Protein AF-A0A831SJP6-F1 (afdb_monomer_lite)

pLDDT: mean 82.82, std 14.06, range [43.19, 95.69]

Secondary structure (DSSP, 8-state):
----GGGT--HHHHHHHHHHHS---GGG--EEEE-SS-EEEE--HHHHHHHHHHHHS--TT---S--PPPP------

Foldseek 3Di:
DQAAVCNVDDPVNVLVVLVVQFVDDSVQFPDWAGDHGAIDTDGDPVSVCRSCVSQVPDDVPDDGNDDDDDDPPPPPD

Radius of gyration: 13.0 Å; chains: 1; bounding box: 31×25×39 Å

Sequence (77 aa):
VALGKIDGMTPKKLVAFIKQQTEVNERKIEEIKVFDKFSFITVPFKEAEVILSIFKRNKKGKRPIIEEAKEKKIACS

Structure (mmCIF, N/CA/C/O backbone):
data_AF-A0A831SJP6-F1
#
_entry.id   AF-A0A831SJP6-F1
#
loop_
_atom_site.group_PDB
_atom_site.id
_atom_site.type_symbol
_atom_site.label_atom_id
_atom_site.label_alt_id
_atom_site.label_comp_id
_atom_site.label_asym_id
_atom_site.label_entity_id
_atom_site.label_seq_id
_atom_site.pdbx_PDB_ins_code
_atom_site.Cartn_x
_atom_site.Cartn_y
_atom_site.Cartn_z
_atom_site.occupancy
_atom_site.B_iso_or_equiv
_atom_site.auth_seq_id
_atom_site.auth_comp_id
_atom_site.auth_asym_id
_atom_site.auth_atom_id
_atom_site.pdbx_PDB_model_num
ATOM 1 N N . VAL A 1 1 ? 5.344 3.242 -0.975 1.00 86.31 1 VAL A N 1
ATOM 2 C CA . VAL A 1 1 ? 5.450 2.281 0.152 1.00 86.31 1 VAL A CA 1
ATOM 3 C C . VAL A 1 1 ? 6.732 1.479 0.003 1.00 86.31 1 VAL A C 1
ATOM 5 O O . VAL A 1 1 ? 6.920 0.867 -1.039 1.00 86.31 1 VAL A O 1
ATOM 8 N N . ALA A 1 2 ? 7.609 1.471 1.004 1.00 89.38 2 ALA A N 1
ATOM 9 C CA . ALA A 1 2 ? 8.918 0.804 0.991 1.00 89.38 2 ALA A CA 1
ATOM 10 C C . ALA A 1 2 ? 8.847 -0.727 1.196 1.00 89.38 2 ALA A C 1
ATOM 12 O O . ALA A 1 2 ? 9.740 -1.308 1.799 1.00 89.38 2 ALA A O 1
ATOM 13 N N . LEU A 1 3 ? 7.758 -1.355 0.746 1.00 91.06 3 LEU A N 1
ATOM 14 C CA . LEU A 1 3 ? 7.522 -2.796 0.804 1.00 91.06 3 LEU A CA 1
ATOM 15 C C . LEU A 1 3 ? 7.079 -3.256 -0.587 1.00 91.06 3 LEU A C 1
ATOM 17 O O . LEU A 1 3 ? 6.185 -2.639 -1.181 1.00 91.06 3 LEU A O 1
ATOM 21 N N . GLY A 1 4 ? 7.704 -4.302 -1.112 1.00 93.38 4 GLY A N 1
ATOM 22 C CA . GLY A 1 4 ? 7.466 -4.847 -2.447 1.00 93.38 4 GLY A CA 1
ATOM 23 C C . GLY A 1 4 ? 7.243 -6.359 -2.453 1.00 93.38 4 GLY A C 1
ATOM 24 O O . GLY A 1 4 ? 6.972 -6.979 -1.423 1.00 93.38 4 GLY A O 1
ATOM 25 N N . LYS A 1 5 ? 7.337 -6.974 -3.636 1.00 95.62 5 LYS A N 1
ATOM 26 C CA . LYS A 1 5 ? 7.145 -8.423 -3.807 1.00 95.62 5 LYS A CA 1
ATOM 27 C C . LYS A 1 5 ? 8.134 -9.246 -2.987 1.00 95.62 5 LYS A C 1
ATOM 29 O O . LYS A 1 5 ? 7.740 -10.287 -2.470 1.00 95.62 5 LYS A O 1
ATOM 34 N N . ILE A 1 6 ? 9.384 -8.791 -2.848 1.00 95.69 6 ILE A N 1
ATOM 35 C CA . ILE A 1 6 ? 10.403 -9.507 -2.061 1.00 95.69 6 ILE A CA 1
ATOM 36 C C . ILE A 1 6 ? 10.042 -9.556 -0.573 1.00 95.69 6 ILE A C 1
ATOM 38 O O . ILE A 1 6 ? 10.401 -10.504 0.113 1.00 95.69 6 ILE A O 1
ATOM 42 N N . ASP A 1 7 ? 9.263 -8.579 -0.103 1.00 93.00 7 ASP A N 1
ATOM 43 C CA . ASP A 1 7 ? 8.713 -8.528 1.253 1.00 93.00 7 ASP A CA 1
ATOM 44 C C . ASP A 1 7 ? 7.389 -9.313 1.369 1.00 93.00 7 ASP A C 1
ATOM 46 O O . ASP A 1 7 ? 6.673 -9.226 2.368 1.00 93.00 7 ASP A O 1
ATOM 50 N N . GLY A 1 8 ? 7.008 -10.056 0.323 1.00 94.06 8 GLY A N 1
ATOM 51 C CA . GLY A 1 8 ? 5.776 -10.836 0.261 1.00 94.06 8 GLY A CA 1
ATOM 52 C C . GLY A 1 8 ? 4.506 -9.996 0.102 1.00 94.06 8 GLY A C 1
ATOM 53 O O . GLY A 1 8 ? 3.416 -10.490 0.432 1.00 94.06 8 GLY A O 1
ATOM 54 N N . MET A 1 9 ? 4.620 -8.745 -0.369 1.00 94.38 9 MET A N 1
ATOM 55 C CA . MET A 1 9 ? 3.465 -7.882 -0.630 1.00 94.38 9 MET A CA 1
ATOM 56 C C . MET A 1 9 ? 2.690 -8.333 -1.864 1.00 94.38 9 MET A C 1
ATOM 58 O O . MET A 1 9 ? 3.243 -8.648 -2.914 1.00 94.38 9 MET A O 1
ATOM 62 N N . THR A 1 10 ? 1.369 -8.293 -1.731 1.00 94.88 10 THR A N 1
ATOM 63 C CA . THR A 1 10 ? 0.405 -8.437 -2.824 1.00 94.88 10 THR A CA 1
ATOM 64 C C . THR A 1 10 ? -0.547 -7.243 -2.784 1.00 94.88 10 THR A C 1
ATOM 66 O O . THR A 1 10 ? -0.673 -6.622 -1.724 1.00 94.88 10 THR A O 1
ATOM 69 N N . PRO A 1 11 ? -1.268 -6.922 -3.874 1.00 93.06 11 PRO A N 1
ATOM 70 C CA . PRO A 1 11 ? -2.224 -5.814 -3.865 1.00 93.06 11 PRO A CA 1
ATOM 71 C C . PRO A 1 11 ? -3.226 -5.906 -2.706 1.00 93.06 11 PRO A C 1
ATOM 73 O O . PRO A 1 11 ? -3.426 -4.936 -1.983 1.00 93.06 11 PRO A O 1
ATOM 76 N N . LYS A 1 12 ? -3.760 -7.107 -2.438 1.00 93.12 12 LYS A N 1
ATOM 77 C CA . LYS A 1 12 ? -4.673 -7.355 -1.309 1.00 93.12 12 LYS A CA 1
ATOM 78 C C . LYS A 1 12 ? -4.025 -7.078 0.050 1.00 93.12 12 LYS A C 1
ATOM 80 O O . LYS A 1 12 ? -4.638 -6.429 0.893 1.00 93.12 12 LYS A O 1
ATOM 85 N N . LYS A 1 13 ? -2.787 -7.543 0.263 1.00 93.12 13 LYS A N 1
ATOM 86 C CA . LYS A 1 13 ? -2.045 -7.272 1.506 1.00 93.12 13 LYS A CA 1
ATOM 87 C C . LYS A 1 13 ? -1.762 -5.785 1.679 1.00 93.12 13 LYS A C 1
ATOM 89 O O . LYS A 1 13 ? -1.820 -5.300 2.800 1.00 93.12 13 LYS A O 1
ATOM 94 N N . LEU A 1 14 ? -1.496 -5.068 0.589 1.00 91.19 14 LEU A N 1
ATOM 95 C CA . LEU A 1 14 ? -1.237 -3.635 0.634 1.00 91.19 14 LEU A CA 1
ATOM 96 C C . LEU A 1 14 ? -2.496 -2.849 1.022 1.00 91.19 14 LEU A C 1
ATOM 98 O O . LEU A 1 14 ? -2.417 -2.003 1.906 1.00 91.19 14 LEU A O 1
ATOM 102 N N . VAL A 1 15 ? -3.659 -3.178 0.447 1.00 91.12 15 VAL A N 1
ATOM 103 C CA . VAL A 1 15 ? -4.952 -2.597 0.866 1.00 91.12 15 VAL A CA 1
ATOM 104 C C . VAL A 1 15 ? -5.204 -2.856 2.345 1.00 91.12 15 VAL A C 1
ATOM 106 O O . VAL A 1 15 ? -5.493 -1.924 3.090 1.00 91.12 15 VAL A O 1
ATOM 109 N N . ALA A 1 16 ? -5.061 -4.111 2.778 1.00 91.38 16 ALA A N 1
ATOM 110 C CA . ALA A 1 16 ? -5.270 -4.485 4.171 1.00 91.38 16 ALA A CA 1
ATOM 111 C C . ALA A 1 16 ? -4.309 -3.738 5.108 1.00 91.38 16 ALA A C 1
ATOM 113 O O . ALA A 1 16 ? -4.738 -3.217 6.131 1.00 91.38 16 ALA A O 1
ATOM 114 N N . PHE A 1 17 ? -3.033 -3.622 4.732 1.00 89.12 17 PHE A N 1
ATOM 115 C CA . PHE A 1 17 ? -2.026 -2.885 5.489 1.00 89.12 17 PHE A CA 1
ATOM 116 C C . PHE A 1 17 ? -2.382 -1.399 5.627 1.00 89.12 17 PHE A C 1
ATOM 118 O O . PHE A 1 17 ? -2.352 -0.869 6.735 1.00 89.12 17 PHE A O 1
ATOM 125 N N . ILE A 1 18 ? -2.769 -0.733 4.534 1.00 87.50 18 ILE A N 1
ATOM 126 C CA . ILE A 1 18 ? -3.175 0.679 4.570 1.00 87.50 18 ILE A CA 1
ATOM 127 C C . ILE A 1 18 ? -4.431 0.855 5.423 1.00 87.50 18 ILE A C 1
ATOM 129 O O . ILE A 1 18 ? -4.444 1.726 6.284 1.00 87.50 18 ILE A O 1
ATOM 133 N N . LYS A 1 19 ? -5.440 -0.002 5.263 1.00 88.62 19 LYS A N 1
ATOM 134 C CA . LYS A 1 19 ? -6.689 0.027 6.044 1.00 88.62 19 LYS A CA 1
ATOM 135 C C . LYS A 1 19 ? -6.490 -0.299 7.531 1.00 88.62 19 LYS A C 1
ATOM 137 O O . LYS A 1 19 ? -7.296 0.087 8.365 1.00 88.62 19 LYS A O 1
ATOM 142 N N . GLN A 1 20 ? -5.451 -1.058 7.874 1.00 87.69 20 GLN A N 1
ATOM 143 C CA . GLN A 1 20 ? -5.134 -1.388 9.264 1.00 87.69 20 GLN A CA 1
ATOM 144 C C . GLN A 1 20 ? -4.362 -0.260 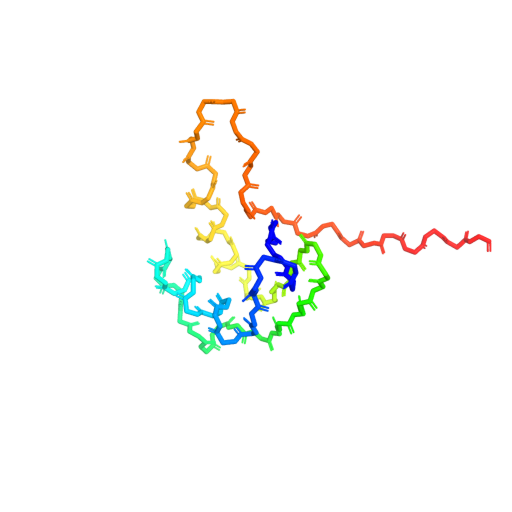9.953 1.00 87.69 20 GLN A C 1
ATOM 146 O O . GLN A 1 20 ? -4.564 -0.005 11.135 1.00 87.69 20 GLN A O 1
ATOM 151 N N . GLN A 1 21 ? -3.443 0.384 9.233 1.00 83.69 21 GLN A N 1
ATOM 152 C CA . GLN A 1 21 ? -2.628 1.476 9.772 1.00 83.69 21 GLN A CA 1
ATOM 153 C C . GLN A 1 21 ? -3.341 2.829 9.696 1.00 83.69 21 GLN A C 1
ATOM 155 O O . GLN A 1 21 ? -2.982 3.756 10.415 1.00 83.69 21 GLN A O 1
ATOM 160 N N . THR A 1 22 ? -4.327 2.957 8.812 1.00 82.12 22 THR A N 1
ATOM 161 C CA . THR A 1 22 ? -5.062 4.192 8.537 1.00 82.12 22 THR A CA 1
ATOM 162 C C . THR A 1 22 ? -6.546 3.886 8.419 1.00 82.12 22 THR A C 1
ATOM 164 O O . THR A 1 22 ? -6.918 2.795 8.011 1.00 82.12 22 THR A O 1
ATOM 167 N N . GLU A 1 23 ? -7.411 4.860 8.677 1.00 83.56 23 GLU A N 1
ATOM 168 C CA . GLU A 1 23 ? -8.864 4.696 8.503 1.00 83.56 23 GLU A CA 1
ATOM 169 C C . GLU A 1 23 ? -9.317 4.842 7.035 1.00 83.56 23 GLU A C 1
ATOM 171 O O . GLU A 1 23 ? -10.502 5.024 6.745 1.00 83.56 23 GLU A O 1
ATOM 176 N N . VAL A 1 24 ? -8.385 4.782 6.076 1.00 86.19 24 VAL A N 1
ATOM 177 C CA . VAL A 1 24 ? -8.701 4.939 4.655 1.00 86.19 24 VAL A CA 1
ATOM 178 C C . VAL A 1 24 ? -9.453 3.715 4.143 1.00 86.19 24 VAL A C 1
ATOM 180 O O . VAL A 1 24 ? -9.011 2.570 4.252 1.00 86.19 24 VAL A O 1
ATOM 183 N N . ASN A 1 25 ? -10.612 3.975 3.541 1.00 86.31 25 ASN A N 1
ATOM 184 C CA . ASN A 1 25 ? -11.440 2.947 2.933 1.00 86.31 25 ASN A CA 1
ATOM 185 C C . ASN A 1 25 ? -10.787 2.424 1.642 1.00 86.31 25 ASN A C 1
ATOM 187 O O . ASN A 1 25 ? -10.314 3.204 0.822 1.00 86.31 25 ASN A O 1
ATOM 191 N N . GLU A 1 26 ? -10.839 1.113 1.413 1.00 84.75 26 GLU A N 1
ATOM 192 C CA . GLU A 1 26 ? -10.363 0.468 0.180 1.00 84.75 26 GLU A CA 1
ATOM 193 C C . GLU A 1 26 ? -10.954 1.078 -1.101 1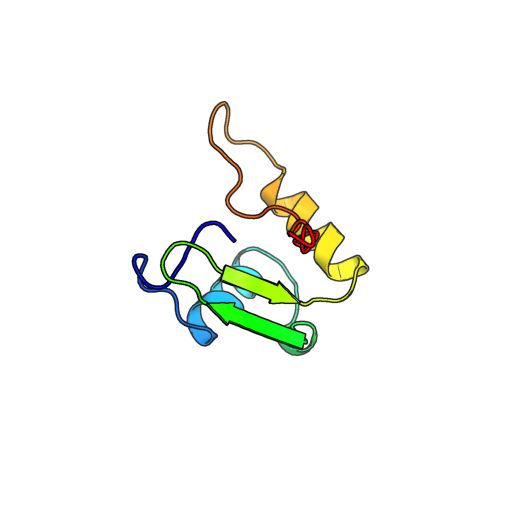.00 84.75 26 GLU A C 1
ATOM 195 O O . GLU A 1 26 ? -10.269 1.148 -2.115 1.00 84.75 26 GLU A O 1
ATOM 200 N N . ARG A 1 27 ? -12.186 1.605 -1.043 1.00 89.06 27 ARG A N 1
ATOM 201 C CA . ARG A 1 27 ? -12.847 2.296 -2.165 1.00 89.06 27 ARG A CA 1
ATOM 202 C C . ARG A 1 27 ? -12.150 3.589 -2.593 1.00 89.06 27 ARG A C 1
ATOM 204 O O . ARG A 1 27 ? -12.453 4.114 -3.656 1.00 89.06 27 ARG A O 1
ATOM 211 N N . LYS A 1 28 ? -11.277 4.136 -1.745 1.00 91.00 28 LYS A N 1
ATOM 212 C CA . LYS A 1 28 ? -10.475 5.334 -2.019 1.00 91.00 28 LYS A CA 1
ATOM 213 C C . LYS A 1 28 ? -9.123 5.002 -2.645 1.00 91.00 28 LYS A C 1
ATOM 215 O O . LYS A 1 28 ? -8.368 5.915 -2.947 1.00 91.00 28 LYS A O 1
ATOM 220 N N . ILE A 1 29 ? -8.805 3.720 -2.811 1.00 90.06 29 ILE A N 1
ATOM 221 C CA . ILE A 1 29 ? -7.590 3.274 -3.482 1.00 90.06 29 ILE A CA 1
ATOM 222 C C . ILE A 1 29 ? -7.935 3.055 -4.950 1.00 90.06 29 ILE A C 1
ATOM 224 O O . ILE A 1 29 ? -8.619 2.099 -5.302 1.00 90.06 29 ILE A O 1
ATOM 228 N N . GLU A 1 30 ? -7.473 3.972 -5.790 1.00 91.69 30 GL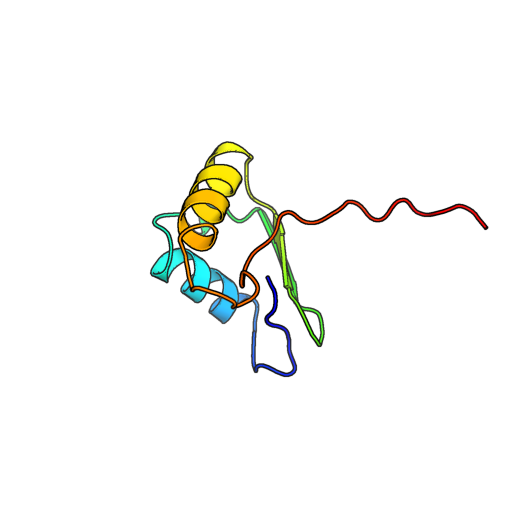U A N 1
ATOM 229 C CA . GLU A 1 30 ? -7.767 3.996 -7.222 1.00 91.69 30 GLU A CA 1
ATOM 230 C C . GLU A 1 30 ? -6.887 3.006 -7.986 1.00 91.69 30 GLU A C 1
ATOM 232 O O . GLU A 1 30 ? -7.357 2.290 -8.866 1.00 91.69 30 GLU A O 1
ATOM 237 N N . GLU A 1 31 ? -5.605 2.930 -7.626 1.00 91.25 31 GLU A N 1
ATOM 238 C CA . GLU A 1 31 ? -4.651 2.050 -8.292 1.00 91.25 31 GLU A CA 1
ATOM 239 C C . GLU A 1 31 ? -3.616 1.503 -7.309 1.00 91.25 31 GLU A C 1
ATOM 241 O O . GLU A 1 31 ? -3.218 2.171 -6.352 1.00 91.25 31 GLU A O 1
ATOM 246 N N . ILE A 1 32 ? -3.155 0.277 -7.567 1.00 92.19 32 ILE A N 1
ATOM 247 C CA . ILE A 1 32 ? -2.089 -0.376 -6.811 1.00 92.19 32 ILE A CA 1
ATOM 248 C C . ILE A 1 32 ? -1.074 -0.972 -7.776 1.00 92.19 32 ILE A C 1
ATOM 250 O O . ILE A 1 32 ? -1.407 -1.811 -8.611 1.00 92.19 32 ILE A O 1
ATOM 254 N N . LYS A 1 33 ? 0.195 -0.606 -7.596 1.00 93.69 33 LYS A N 1
ATOM 255 C CA . LYS A 1 33 ? 1.325 -1.156 -8.347 1.00 93.69 33 LYS A CA 1
ATOM 256 C C . LYS A 1 33 ? 2.353 -1.723 -7.376 1.00 93.69 33 LYS A C 1
ATOM 258 O O . LYS A 1 33 ? 2.973 -0.977 -6.624 1.00 93.69 33 LYS A O 1
ATOM 263 N N . VAL A 1 34 ? 2.550 -3.039 -7.395 1.00 94.38 34 VAL A N 1
ATOM 264 C CA . VAL A 1 34 ? 3.535 -3.726 -6.543 1.00 94.38 34 VAL A CA 1
ATOM 265 C C . VAL A 1 34 ? 4.784 -4.031 -7.369 1.00 94.38 34 VAL A C 1
ATOM 267 O O . VAL A 1 34 ? 4.743 -4.842 -8.296 1.00 94.38 34 VAL A O 1
ATOM 270 N N . PHE A 1 35 ? 5.900 -3.394 -7.025 1.00 93.50 35 PHE A N 1
ATOM 271 C CA . PHE A 1 35 ? 7.223 -3.670 -7.589 1.00 93.50 35 PHE A CA 1
ATOM 272 C C . PHE A 1 35 ? 8.009 -4.575 -6.651 1.00 93.50 35 PHE A C 1
ATOM 274 O O . PHE A 1 35 ? 7.574 -4.891 -5.546 1.00 93.50 35 PHE A O 1
ATOM 281 N N . ASP A 1 36 ? 9.191 -4.999 -7.084 1.00 93.19 36 ASP A N 1
ATOM 282 C CA . ASP A 1 36 ? 9.955 -5.991 -6.337 1.00 93.19 36 ASP A CA 1
ATOM 283 C C . ASP A 1 36 ? 10.390 -5.462 -4.966 1.00 93.19 36 ASP A C 1
ATOM 285 O O . ASP A 1 36 ? 10.226 -6.170 -3.983 1.00 93.19 36 ASP A O 1
ATOM 289 N N . LYS A 1 37 ? 10.842 -4.202 -4.877 1.00 91.69 37 LYS A N 1
ATOM 290 C CA . LYS A 1 37 ? 11.351 -3.578 -3.635 1.00 91.69 37 LYS A CA 1
ATOM 291 C C . LYS A 1 37 ? 10.401 -2.572 -2.972 1.00 91.69 37 LYS A C 1
ATOM 293 O O . LYS A 1 37 ? 10.658 -2.124 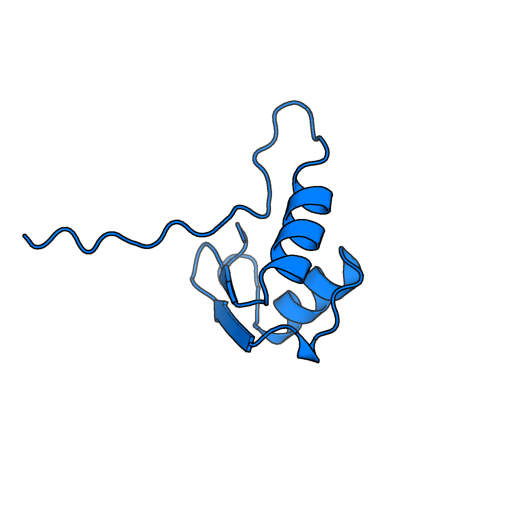-1.863 1.00 91.69 37 LYS A O 1
ATOM 298 N N . PHE A 1 38 ? 9.363 -2.129 -3.672 1.00 91.56 38 PHE A N 1
ATOM 299 C CA . PHE A 1 38 ? 8.449 -1.091 -3.193 1.00 91.56 38 PHE A CA 1
ATOM 300 C C . PHE A 1 38 ? 7.096 -1.206 -3.890 1.00 91.56 38 PHE A C 1
ATOM 302 O O . PHE A 1 38 ? 6.957 -1.900 -4.891 1.00 91.56 38 PHE A O 1
ATOM 309 N N . SER A 1 39 ? 6.097 -0.493 -3.389 1.00 93.06 39 SER A 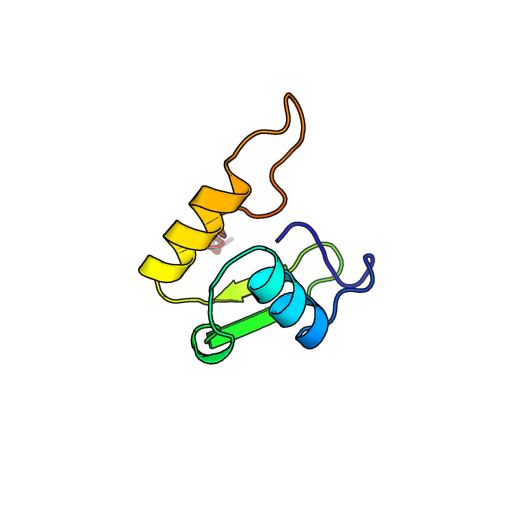N 1
ATOM 310 C CA . SER A 1 39 ? 4.764 -0.428 -3.984 1.00 93.06 39 SER A CA 1
ATOM 311 C C . SER A 1 39 ? 4.279 1.014 -4.084 1.00 93.06 39 SER A C 1
ATOM 313 O O . SER A 1 39 ? 4.582 1.839 -3.215 1.00 93.06 39 SER A O 1
ATOM 315 N N . PHE A 1 40 ? 3.496 1.306 -5.117 1.00 93.19 40 PHE A N 1
ATOM 316 C CA . PHE A 1 40 ? 2.751 2.550 -5.273 1.00 93.19 40 PHE A CA 1
ATOM 317 C C . PHE A 1 40 ? 1.260 2.305 -5.085 1.00 93.19 40 PHE A C 1
ATOM 319 O O . PHE A 1 40 ? 0.733 1.262 -5.479 1.00 93.19 40 PHE A O 1
ATOM 326 N N . ILE A 1 41 ? 0.609 3.288 -4.475 1.00 91.69 41 ILE A N 1
ATOM 327 C CA . ILE A 1 41 ? -0.841 3.385 -4.379 1.00 91.69 41 ILE A CA 1
ATOM 328 C C . ILE A 1 41 ? -1.247 4.766 -4.872 1.00 91.69 41 ILE A C 1
ATOM 330 O O . ILE A 1 41 ? -0.560 5.744 -4.573 1.00 91.69 41 ILE A O 1
ATOM 334 N N . THR A 1 42 ? -2.351 4.824 -5.600 1.00 92.62 42 THR A N 1
ATOM 335 C CA . THR A 1 42 ? -2.990 6.071 -6.012 1.00 92.62 42 THR A CA 1
ATOM 336 C C . THR A 1 42 ? -4.248 6.243 -5.176 1.00 92.62 42 THR A C 1
ATOM 338 O O . THR A 1 42 ? -5.068 5.327 -5.091 1.00 92.62 42 THR A O 1
ATOM 341 N N . VAL A 1 43 ? -4.361 7.386 -4.507 1.00 92.38 43 VAL A N 1
ATOM 342 C CA . VAL A 1 43 ? -5.493 7.759 -3.652 1.00 92.38 43 VAL A CA 1
ATOM 343 C C . VAL A 1 43 ? -5.776 9.255 -3.836 1.00 92.38 43 VAL A C 1
ATOM 345 O O . VAL A 1 43 ? -4.856 9.997 -4.196 1.00 92.38 43 VAL A O 1
ATOM 348 N N . PRO A 1 44 ? -6.995 9.731 -3.531 1.00 94.00 44 PRO A N 1
ATOM 349 C CA . PRO A 1 44 ? -7.290 11.155 -3.497 1.00 94.00 44 PRO A CA 1
ATOM 350 C C . PRO A 1 44 ? -6.377 11.915 -2.528 1.00 94.00 44 PRO A C 1
ATOM 352 O O . PRO A 1 44 ? -5.943 11.381 -1.506 1.00 94.00 44 PRO A O 1
ATOM 355 N N . PHE A 1 45 ? -6.130 13.192 -2.825 1.00 89.62 45 PHE A N 1
ATOM 356 C CA . PHE A 1 45 ? -5.197 14.038 -2.074 1.00 89.62 45 PHE A CA 1
ATOM 357 C C . PHE A 1 45 ? -5.482 14.078 -0.563 1.00 89.62 45 PHE A C 1
ATOM 359 O O . PHE A 1 45 ? -4.574 13.907 0.246 1.00 89.62 45 PHE A O 1
ATOM 366 N N . LYS A 1 46 ? -6.752 14.227 -0.173 1.00 90.88 46 LYS A N 1
ATOM 367 C CA . LYS A 1 46 ? -7.164 14.272 1.239 1.00 90.88 46 LYS A CA 1
ATOM 368 C C . LYS A 1 46 ? -6.761 12.996 1.992 1.00 90.88 46 LYS A C 1
ATOM 370 O O . LYS A 1 46 ? -6.266 13.048 3.114 1.00 90.88 46 LYS A O 1
ATOM 375 N N . GLU A 1 47 ? -6.937 11.842 1.369 1.00 90.12 47 GLU A N 1
ATOM 376 C CA . GLU A 1 47 ? -6.584 10.540 1.915 1.00 90.12 47 GLU A CA 1
ATOM 377 C C . GLU A 1 47 ? -5.061 10.343 1.909 1.00 90.12 47 GLU A C 1
ATOM 379 O O . GLU A 1 47 ? -4.517 9.794 2.869 1.00 90.12 47 GLU A O 1
ATOM 384 N N . ALA A 1 48 ? -4.356 10.856 0.894 1.00 89.94 48 ALA A N 1
ATOM 385 C CA . ALA A 1 48 ? -2.894 10.882 0.870 1.00 89.94 48 ALA A CA 1
ATOM 386 C C . ALA A 1 48 ? -2.322 11.660 2.065 1.00 89.94 48 ALA A C 1
ATOM 388 O O . ALA A 1 48 ? -1.401 11.172 2.719 1.00 89.94 48 ALA A O 1
ATOM 389 N N . GLU A 1 49 ? -2.886 12.823 2.404 1.00 89.75 49 GLU A N 1
ATOM 390 C CA . GLU A 1 49 ? -2.465 13.607 3.571 1.00 89.75 49 GLU A CA 1
ATOM 391 C C . GLU A 1 49 ? -2.663 12.844 4.882 1.00 89.75 49 GLU A C 1
ATOM 393 O O . GLU A 1 49 ? -1.752 12.806 5.715 1.00 89.75 49 GLU A O 1
ATOM 398 N N . VAL A 1 50 ? -3.815 12.185 5.051 1.00 88.94 50 VAL A N 1
ATOM 399 C CA . VAL A 1 50 ? -4.094 11.346 6.226 1.00 88.94 50 VAL A CA 1
ATOM 400 C C . VAL A 1 50 ? -3.046 10.242 6.345 1.00 88.94 50 VAL A C 1
ATOM 402 O O . VAL A 1 50 ? -2.406 10.122 7.391 1.00 88.94 50 VAL A O 1
ATOM 405 N N . ILE A 1 51 ? -2.798 9.496 5.265 1.00 87.94 51 ILE A N 1
ATOM 406 C CA . ILE A 1 51 ? -1.783 8.435 5.234 1.00 87.94 51 ILE A CA 1
ATOM 407 C C . ILE A 1 51 ? -0.407 9.021 5.584 1.00 87.94 51 ILE A C 1
ATOM 409 O O . ILE A 1 51 ? 0.240 8.570 6.529 1.00 87.94 51 ILE A O 1
ATOM 413 N N . LEU A 1 52 ? 0.038 10.069 4.889 1.00 87.06 52 LEU A N 1
ATOM 414 C CA . LEU A 1 52 ? 1.341 10.689 5.130 1.00 87.06 52 LEU A CA 1
ATOM 415 C C . LEU A 1 52 ? 1.481 11.186 6.573 1.00 87.06 52 LEU A C 1
ATOM 417 O O . LEU A 1 52 ? 2.540 11.008 7.168 1.00 87.06 52 LEU A O 1
ATOM 421 N N . SER A 1 53 ? 0.439 11.771 7.165 1.00 85.38 53 SER A N 1
ATOM 422 C CA . SER A 1 53 ? 0.477 12.278 8.542 1.00 85.38 53 SER A CA 1
ATOM 423 C C . SER A 1 53 ? 0.682 11.169 9.582 1.00 85.38 53 SER A C 1
ATOM 425 O O . SER A 1 53 ? 1.430 11.362 10.544 1.00 85.38 53 SER A O 1
ATOM 427 N N . ILE A 1 54 ? 0.091 9.991 9.358 1.00 83.69 54 ILE A N 1
ATOM 428 C CA . ILE A 1 54 ? 0.219 8.820 10.232 1.00 83.69 54 ILE A CA 1
ATOM 429 C C . ILE A 1 54 ? 1.635 8.249 10.132 1.00 83.69 54 ILE A C 1
ATOM 431 O O . ILE A 1 54 ? 2.291 8.021 11.149 1.00 83.69 54 ILE A O 1
ATOM 435 N N . PHE A 1 55 ? 2.151 8.090 8.912 1.00 78.75 55 PHE A N 1
ATOM 436 C CA . PHE A 1 55 ? 3.469 7.493 8.681 1.00 78.75 55 PHE A CA 1
ATOM 437 C C . PHE A 1 55 ? 4.648 8.466 8.877 1.00 78.75 55 PHE A C 1
ATOM 439 O O . PHE A 1 55 ? 5.783 8.010 9.027 1.00 78.75 55 PHE A O 1
ATOM 446 N N . LYS A 1 56 ? 4.402 9.786 8.948 1.00 74.31 56 LYS A N 1
ATOM 447 C CA . LYS A 1 56 ? 5.389 10.811 9.349 1.00 74.31 56 LYS A CA 1
ATOM 448 C C . LYS A 1 56 ? 5.684 10.800 10.855 1.00 74.31 56 LYS A C 1
ATOM 450 O O . LYS A 1 56 ? 6.735 11.293 11.265 1.00 74.31 56 LYS A O 1
ATOM 455 N N . ARG A 1 57 ? 4.800 10.249 11.700 1.00 62.06 57 ARG A N 1
ATOM 456 C CA . ARG A 1 57 ? 4.988 10.231 13.162 1.00 62.06 57 ARG A CA 1
ATOM 457 C C . ARG A 1 57 ? 6.043 9.197 13.588 1.00 62.06 57 ARG A C 1
ATOM 459 O O . ARG A 1 57 ? 5.745 8.056 13.907 1.00 62.06 57 ARG A O 1
ATOM 466 N N . ASN A 1 58 ? 7.286 9.671 13.647 1.00 52.34 58 ASN A N 1
ATOM 467 C CA . ASN A 1 58 ? 8.352 9.290 14.578 1.00 52.34 58 ASN A CA 1
ATOM 468 C C . ASN A 1 58 ? 8.664 7.794 14.782 1.00 52.34 58 ASN A C 1
ATOM 470 O O . ASN A 1 58 ? 8.148 7.135 15.682 1.00 52.34 58 ASN A O 1
ATOM 474 N N . LYS A 1 59 ? 9.750 7.349 14.141 1.00 51.41 59 LYS A N 1
ATOM 475 C CA . LYS A 1 59 ? 10.751 6.513 14.821 1.00 51.41 59 LYS A CA 1
ATOM 476 C C . LYS A 1 59 ? 12.103 7.212 14.709 1.00 51.41 59 LYS A C 1
ATOM 478 O O . LYS A 1 59 ? 12.624 7.337 13.607 1.00 51.41 59 LYS A O 1
ATOM 483 N N . LYS A 1 60 ? 12.650 7.678 15.843 1.00 51.22 60 LYS A N 1
ATOM 484 C CA . LYS A 1 60 ? 14.006 8.251 15.964 1.00 51.22 60 LYS A CA 1
ATOM 485 C C . LYS A 1 60 ? 14.991 7.441 15.101 1.00 51.22 60 LYS A C 1
ATOM 487 O O . LYS A 1 60 ? 15.274 6.290 15.421 1.00 51.22 60 LYS A O 1
ATOM 492 N N . GLY A 1 61 ? 15.447 8.016 13.985 1.00 59.06 61 GLY A N 1
ATOM 493 C CA . GLY A 1 61 ? 16.469 7.436 13.105 1.00 59.06 61 GLY A CA 1
ATOM 494 C C . GLY A 1 61 ? 16.032 6.361 12.094 1.00 59.06 61 GLY A C 1
ATOM 495 O O . GLY A 1 61 ? 16.905 5.809 11.429 1.00 59.06 61 GLY A O 1
ATOM 496 N N . LYS A 1 62 ? 14.736 6.040 11.930 1.00 62.28 62 LYS A N 1
ATOM 497 C CA . LYS A 1 62 ? 14.277 5.059 10.918 1.00 62.28 62 LYS A CA 1
ATOM 498 C C . LYS A 1 62 ? 13.584 5.749 9.742 1.00 62.28 62 LYS A C 1
ATOM 500 O O . LYS A 1 62 ? 12.755 6.629 9.947 1.00 62.28 62 LYS A O 1
ATOM 505 N N . ARG A 1 63 ? 13.920 5.326 8.516 1.00 67.00 63 ARG A N 1
ATOM 506 C CA . ARG A 1 63 ? 13.284 5.812 7.279 1.00 67.00 63 ARG A CA 1
ATOM 507 C C . ARG A 1 63 ? 11.769 5.540 7.311 1.00 67.00 63 ARG A C 1
ATOM 509 O O . ARG A 1 63 ? 11.373 4.472 7.791 1.00 67.00 63 ARG A O 1
ATOM 516 N N . PRO A 1 64 ? 10.932 6.471 6.826 1.00 71.06 64 PRO A N 1
ATOM 517 C CA . PRO A 1 64 ? 9.488 6.276 6.776 1.00 71.06 64 PRO A CA 1
ATOM 518 C C . PRO A 1 64 ? 9.125 5.141 5.809 1.00 71.06 64 PRO A C 1
ATOM 520 O O . PRO A 1 64 ? 9.751 4.947 4.770 1.00 71.06 64 PRO A O 1
ATOM 523 N N . ILE A 1 65 ? 8.095 4.368 6.163 1.00 80.12 65 ILE A N 1
ATOM 524 C CA . ILE A 1 65 ? 7.611 3.241 5.343 1.00 80.12 65 ILE A CA 1
ATOM 525 C C . ILE A 1 65 ? 6.812 3.754 4.134 1.00 80.12 65 ILE A C 1
ATOM 527 O O . ILE A 1 65 ? 6.741 3.095 3.094 1.00 80.12 65 ILE A O 1
ATOM 531 N N . ILE A 1 66 ? 6.207 4.937 4.251 1.00 83.31 66 ILE A N 1
ATOM 532 C CA . ILE A 1 66 ? 5.425 5.571 3.192 1.00 83.31 66 ILE A CA 1
ATOM 533 C C . ILE A 1 66 ? 5.953 6.982 2.966 1.00 83.31 66 ILE A C 1
ATOM 535 O O . ILE A 1 66 ? 6.100 7.756 3.907 1.00 83.31 66 ILE A O 1
ATOM 539 N N . GLU A 1 67 ? 6.211 7.293 1.702 1.00 82.62 67 GLU A N 1
ATOM 540 C CA . GLU A 1 67 ? 6.597 8.610 1.213 1.00 82.62 67 GLU A CA 1
ATOM 541 C C . GLU A 1 67 ? 5.728 8.945 -0.000 1.00 82.62 67 GLU A C 1
ATOM 543 O O . GLU A 1 67 ? 5.236 8.039 -0.686 1.00 82.62 67 GLU A O 1
ATOM 548 N N . GLU A 1 68 ? 5.548 10.241 -0.248 1.00 82.62 68 GLU A N 1
ATOM 549 C CA . GLU A 1 68 ? 4.924 10.739 -1.469 1.00 82.62 68 GLU A CA 1
ATOM 550 C C . GLU A 1 68 ? 5.753 10.296 -2.679 1.00 82.62 68 GLU A C 1
ATOM 552 O O 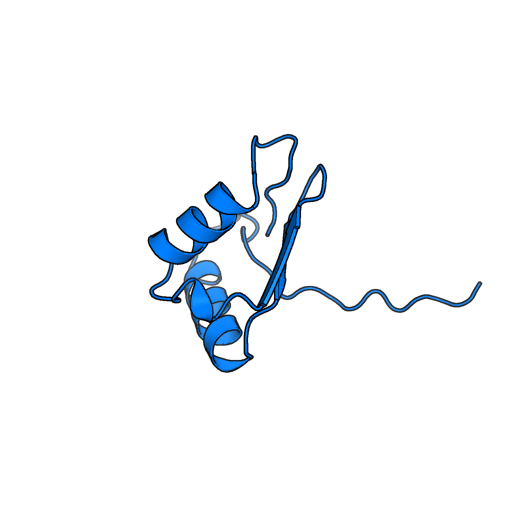. GLU A 1 68 ? 6.981 10.439 -2.707 1.00 82.62 68 GLU A O 1
ATOM 557 N N . ALA A 1 69 ? 5.087 9.697 -3.666 1.00 81.88 69 ALA A N 1
ATOM 558 C CA . ALA A 1 69 ? 5.757 9.234 -4.866 1.00 81.88 69 ALA A CA 1
ATOM 559 C C . ALA A 1 69 ? 6.207 10.446 -5.684 1.00 81.88 69 ALA A C 1
ATOM 561 O O . ALA A 1 69 ? 5.388 11.247 -6.121 1.00 81.88 69 ALA A O 1
ATOM 562 N N . LYS A 1 70 ? 7.513 10.566 -5.928 1.00 79.75 70 LYS A N 1
ATOM 563 C CA . LYS A 1 70 ? 8.009 11.541 -6.897 1.00 79.75 70 LYS A CA 1
ATOM 564 C C . LYS A 1 70 ? 7.593 11.072 -8.282 1.00 79.75 70 LYS A C 1
ATOM 566 O O . LYS A 1 70 ? 7.922 9.945 -8.665 1.00 79.75 70 LYS A O 1
ATOM 571 N N . GLU A 1 71 ? 6.918 11.933 -9.035 1.00 71.06 71 GLU A N 1
ATOM 572 C CA . GLU A 1 71 ? 6.777 11.719 -10.468 1.00 71.06 71 GLU A CA 1
ATOM 573 C C . GLU A 1 71 ? 8.177 11.499 -11.042 1.00 71.06 71 GLU A C 1
ATOM 575 O O . GLU A 1 71 ? 9.094 12.305 -10.836 1.00 71.06 71 GLU A O 1
ATOM 580 N N . LYS A 1 72 ? 8.381 10.369 -11.727 1.00 61.34 72 LYS A N 1
ATOM 581 C CA . LYS A 1 72 ? 9.578 10.226 -12.544 1.00 61.34 72 LYS A CA 1
ATOM 582 C C . LYS A 1 72 ? 9.470 11.313 -13.604 1.00 61.34 72 LYS A C 1
ATOM 584 O O . LYS A 1 72 ? 8.720 11.146 -14.561 1.00 61.34 72 LYS A O 1
ATOM 589 N N . LYS A 1 73 ? 10.238 12.398 -13.462 1.00 51.53 73 LYS A N 1
ATOM 590 C CA . LYS A 1 73 ? 10.640 13.176 -14.631 1.00 51.53 73 LYS A CA 1
ATOM 591 C C . LYS A 1 73 ? 11.277 12.159 -15.564 1.00 51.53 73 LYS A C 1
ATOM 593 O O . LYS A 1 73 ? 12.347 11.632 -15.261 1.00 51.53 73 LYS A O 1
ATOM 598 N N . ILE A 1 74 ? 10.576 11.810 -16.635 1.00 55.50 74 ILE A N 1
ATOM 599 C CA . ILE A 1 74 ? 11.187 11.140 -17.770 1.00 55.50 74 ILE A CA 1
ATOM 600 C C . ILE A 1 74 ? 12.179 12.183 -18.276 1.00 55.50 74 ILE A C 1
ATOM 602 O O . ILE A 1 74 ? 11.800 13.131 -18.957 1.00 55.50 74 ILE A O 1
ATOM 606 N N . ALA A 1 75 ? 13.421 12.110 -17.802 1.00 47.25 75 ALA A N 1
ATOM 607 C CA . ALA A 1 75 ? 14.500 12.865 -18.397 1.00 47.25 75 ALA A CA 1
ATOM 608 C C . ALA A 1 75 ? 14.623 12.296 -19.808 1.00 47.25 75 ALA A C 1
ATOM 610 O O . ALA A 1 75 ? 15.029 11.149 -19.981 1.00 47.25 75 ALA A O 1
ATOM 611 N N . CYS A 1 76 ? 14.123 13.057 -20.778 1.00 43.19 76 CYS A N 1
ATOM 612 C CA . CYS A 1 76 ? 14.331 12.795 -22.188 1.00 43.19 76 CYS A CA 1
ATOM 613 C C . CYS A 1 76 ? 15.851 12.813 -22.401 1.00 43.19 76 CYS A C 1
ATOM 615 O O . CYS A 1 76 ? 16.487 13.844 -22.180 1.00 43.19 76 CYS A O 1
ATOM 617 N N . SER A 1 77 ? 16.412 11.635 -22.660 1.00 43.94 77 SER A N 1
ATOM 618 C CA . SER A 1 77 ? 17.799 11.410 -23.068 1.00 43.94 77 SER A CA 1
ATOM 619 C C . SER A 1 77 ? 17.940 11.597 -24.566 1.00 43.94 77 SER A C 1
ATOM 621 O O . SER A 1 77 ? 17.043 11.067 -25.264 1.00 43.94 77 SER A O 1
#